Protein AF-A0A0R0MB72-F1 (afdb_monomer)

pLDDT: mean 86.93, std 12.51, range [44.41, 97.06]

Solvent-accessible surface area (backbone atoms only — not comparable to full-atom values): 4443 Å² total; per-residue (Å²): 124,69,90,75,44,87,83,62,39,70,47,77,45,75,51,92,89,51,73,38,35,42,35,39,33,47,47,99,85,70,47,78,47,81,47,80,42,45,81,90,36,68,45,75,41,77,85,73,77,43,72,49,54,52,66,80,78,56,78,94,67,83,78,78,77,85,126

Secondary structure (DSSP, 8-state):
-GGG-TT--EEEEE-SSSSEEEEEEE-TTSPEEEEEEETT-EEEEGGGTEEEEGGGG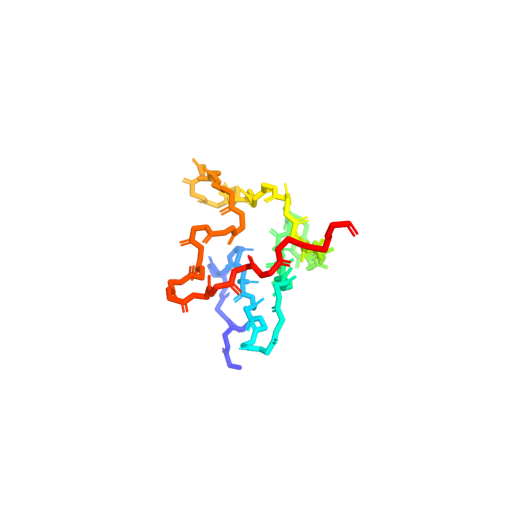-SS-------

Radius of gyration: 13.56 Å; Cα contacts (8 Å, |Δi|>4): 88; chains: 1; bounding box: 30×26×41 Å

Mean predicted aligned error: 5.77 Å

Sequence (67 aa):
MYRRNPSLQDYLLVDAEKIAIDLYRKNDRGNWEIFNYQSGDNIELQSIDLSFPIQSVYEDIVFEELA

Nearest PDB structures (foldseek):
  2yb5-assembly2_F  TM=7.053E-01  e=4.726E-01  Staphylococcus aure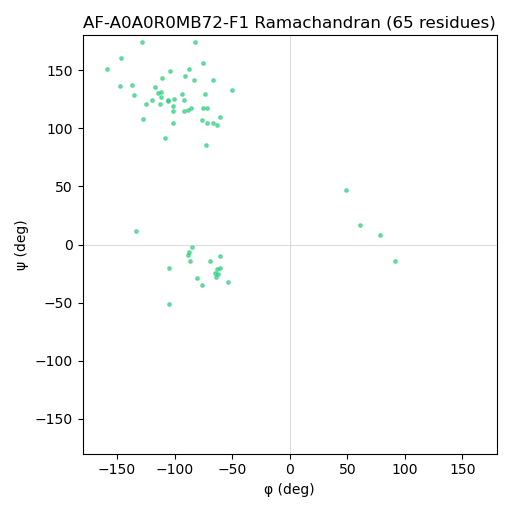us
  6uit-assembly1_A  TM=6.194E-01  e=6.489E-01  HIV-1 M:B_HXB2R
  4ncg-assembly1_A  TM=6.284E-01  e=7.849E-01  HIV-1 M:B_HXB2R
  2wom-assembly1_A  TM=6.238E-01  e=9.494E-01  Human immunodeficiency virus 1
  6iei-assembly1_A-2  TM=4.993E-01  e=5.260E+00  Borreliella burgdorferi B31

Foldseek 3Di:
DVLPPPLDAWDWDADPPFLKIWIWGQDPVRDTDIDIDHQPDWDADPSVRDIGHSCVVDDPDDDPDPD

Structure (mmCIF, N/CA/C/O backbone):
data_AF-A0A0R0MB72-F1
#
_entry.id   AF-A0A0R0MB72-F1
#
loop_
_atom_site.group_PDB
_atom_site.id
_atom_site.type_symbol
_atom_site.label_atom_id
_atom_site.label_alt_id
_atom_site.label_comp_id
_atom_site.label_asym_id
_atom_site.label_entity_id
_atom_site.label_seq_id
_atom_site.pdbx_PDB_ins_code
_atom_site.Cartn_x
_atom_site.Cartn_y
_atom_site.Cartn_z
_atom_site.occupancy
_atom_site.B_iso_or_equiv
_atom_site.auth_seq_id
_atom_site.auth_comp_id
_atom_site.auth_asym_id
_atom_site.auth_atom_id
_atom_site.pdbx_PDB_model_num
ATOM 1 N N . MET A 1 1 ? -0.429 -17.647 -6.074 1.00 63.16 1 MET A N 1
ATOM 2 C CA . MET A 1 1 ? -1.031 -17.584 -7.424 1.00 63.16 1 MET A CA 1
ATOM 3 C C . MET A 1 1 ? -0.962 -16.180 -8.044 1.00 63.16 1 MET A C 1
ATOM 5 O O . MET A 1 1 ? -0.769 -16.112 -9.244 1.00 63.16 1 MET A O 1
ATOM 9 N N . TYR A 1 2 ? -0.943 -15.076 -7.282 1.00 65.81 2 TYR A N 1
ATOM 10 C CA . TYR A 1 2 ? -0.833 -13.713 -7.851 1.00 65.81 2 TYR A CA 1
ATOM 11 C C . TYR A 1 2 ? 0.567 -13.298 -8.344 1.00 65.81 2 TYR A C 1
ATOM 13 O O . TYR A 1 2 ? 0.688 -12.685 -9.398 1.00 65.81 2 TYR A O 1
ATOM 21 N N . ARG A 1 3 ? 1.642 -13.751 -7.680 1.00 61.78 3 ARG A N 1
ATOM 22 C CA . ARG A 1 3 ? 3.046 -13.467 -8.069 1.00 61.78 3 ARG A CA 1
ATOM 23 C C . ARG A 1 3 ? 3.465 -13.973 -9.463 1.00 61.78 3 ARG A C 1
ATOM 25 O O . ARG A 1 3 ? 4.559 -13.661 -9.915 1.00 61.78 3 ARG A O 1
ATOM 32 N N . ARG A 1 4 ? 2.635 -14.790 -10.125 1.00 72.12 4 ARG A N 1
ATOM 33 C CA . ARG A 1 4 ? 2.891 -15.301 -11.484 1.00 72.12 4 ARG A CA 1
ATOM 34 C C . ARG A 1 4 ? 2.365 -14.374 -12.584 1.00 72.12 4 ARG A C 1
ATOM 36 O O . ARG A 1 4 ? 2.662 -14.626 -13.746 1.00 72.12 4 ARG A O 1
ATOM 43 N N . ASN A 1 5 ? 1.600 -13.335 -12.242 1.00 80.69 5 ASN A N 1
ATOM 44 C CA . ASN A 1 5 ? 1.164 -12.340 -13.214 1.00 80.69 5 ASN A CA 1
ATOM 45 C C . ASN A 1 5 ? 2.351 -11.416 -13.563 1.00 80.69 5 ASN A C 1
ATOM 47 O O . ASN A 1 5 ? 2.849 -10.725 -12.673 1.00 80.69 5 ASN A O 1
ATOM 51 N N . PRO A 1 6 ? 2.817 -11.387 -14.827 1.00 79.69 6 PRO A N 1
ATOM 52 C CA . PRO A 1 6 ? 3.960 -10.566 -15.222 1.00 79.69 6 PRO A CA 1
ATOM 53 C C . PRO A 1 6 ? 3.698 -9.060 -15.090 1.00 79.69 6 PRO A C 1
ATOM 55 O O . PRO A 1 6 ? 4.659 -8.313 -14.910 1.00 79.69 6 PRO A O 1
ATOM 58 N N . SER A 1 7 ? 2.430 -8.640 -15.137 1.00 85.31 7 SER A N 1
ATOM 59 C CA . SER A 1 7 ? 1.993 -7.244 -15.041 1.00 85.31 7 SER A CA 1
ATOM 60 C C . SER A 1 7 ? 1.773 -6.761 -13.604 1.00 85.31 7 SER A C 1
ATOM 62 O O . SER A 1 7 ? 1.499 -5.583 -13.409 1.00 85.31 7 SER A O 1
ATOM 64 N N . LEU A 1 8 ? 1.866 -7.641 -12.599 1.00 88.88 8 LEU A N 1
ATOM 65 C CA . LEU A 1 8 ? 1.714 -7.242 -11.199 1.00 88.88 8 LEU A CA 1
ATOM 66 C C . LEU A 1 8 ? 2.943 -6.439 -10.751 1.00 88.88 8 LEU A C 1
ATOM 68 O O . LEU A 1 8 ? 4.056 -6.971 -10.752 1.00 88.88 8 LEU A O 1
ATOM 72 N N . GLN A 1 9 ? 2.721 -5.179 -10.379 1.00 90.75 9 GLN A N 1
ATOM 73 C CA . GLN A 1 9 ? 3.764 -4.257 -9.923 1.00 90.75 9 GLN A CA 1
ATOM 74 C C . GLN A 1 9 ? 3.716 -4.047 -8.410 1.00 90.75 9 GLN A C 1
ATOM 76 O O . GLN A 1 9 ? 4.723 -4.264 -7.748 1.00 90.75 9 GLN A O 1
ATOM 81 N N . ASP A 1 10 ? 2.544 -3.722 -7.864 1.00 92.19 10 ASP A N 1
ATOM 82 C CA . ASP A 1 10 ? 2.324 -3.559 -6.427 1.00 92.19 10 ASP A CA 1
ATOM 83 C C . ASP A 1 10 ? 1.359 -4.643 -5.918 1.00 92.19 10 ASP A C 1
ATOM 85 O O . ASP A 1 10 ? 0.293 -4.874 -6.496 1.00 92.19 10 ASP A O 1
ATOM 89 N N . TYR A 1 11 ? 1.735 -5.332 -4.842 1.00 92.88 11 TYR A N 1
ATOM 90 C CA . TYR A 1 11 ? 0.904 -6.318 -4.154 1.00 92.88 11 TYR A CA 1
ATOM 91 C C . TYR A 1 11 ? 0.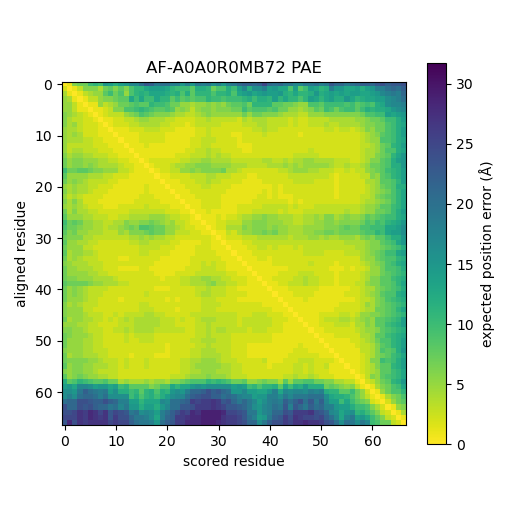833 -5.989 -2.668 1.00 92.88 11 TYR A C 1
ATOM 93 O O . TYR A 1 11 ? 1.807 -6.160 -1.937 1.00 92.88 11 TYR A O 1
ATOM 101 N N . LEU A 1 12 ? -0.335 -5.512 -2.250 1.00 93.69 12 LEU A N 1
ATOM 102 C CA . LEU A 1 12 ? -0.608 -5.080 -0.889 1.00 93.69 12 LEU A CA 1
ATOM 103 C C . LEU A 1 12 ? -1.208 -6.241 -0.076 1.00 93.69 12 LEU A C 1
ATOM 105 O O . LEU A 1 12 ? -2.173 -6.870 -0.516 1.00 93.69 12 LEU A O 1
ATOM 109 N N . LEU A 1 13 ? -0.652 -6.522 1.100 1.00 94.50 13 LEU A N 1
ATOM 110 C CA . LEU A 1 13 ? -1.209 -7.436 2.095 1.00 94.50 13 LEU A CA 1
ATOM 111 C C . LEU A 1 13 ? -1.624 -6.639 3.326 1.00 94.50 13 LEU A C 1
ATOM 113 O O . LEU A 1 13 ? -0.788 -5.987 3.941 1.00 94.50 13 LEU A O 1
ATOM 117 N N . VAL A 1 14 ? -2.903 -6.719 3.677 1.00 94.62 14 VAL A N 1
ATOM 118 C CA . VAL A 1 14 ? -3.479 -6.038 4.839 1.00 94.62 14 VAL A CA 1
ATOM 119 C C . VAL A 1 14 ? -3.616 -7.040 5.976 1.00 94.62 14 VAL A C 1
ATOM 121 O O . VAL A 1 14 ? -4.217 -8.100 5.784 1.00 94.62 14 VAL A O 1
ATOM 124 N N . ASP A 1 15 ? -3.040 -6.72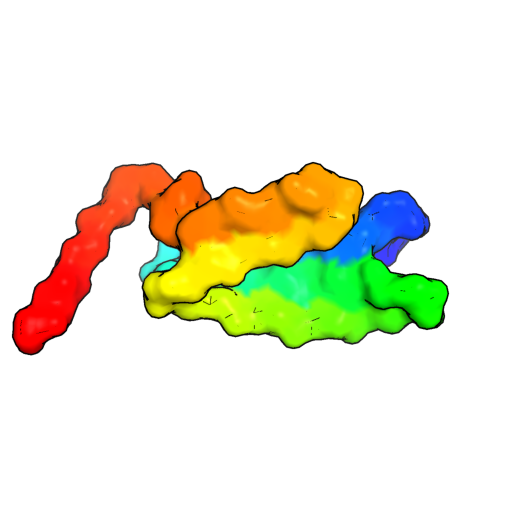6 7.133 1.00 93.12 15 ASP A N 1
ATOM 125 C CA . ASP A 1 15 ? -3.260 -7.496 8.353 1.00 93.12 15 ASP A CA 1
ATOM 126 C C . ASP A 1 15 ? -4.666 -7.191 8.890 1.00 93.12 15 ASP A C 1
ATOM 128 O O . ASP A 1 15 ? -5.070 -6.039 8.981 1.00 93.12 15 ASP A O 1
ATOM 132 N N . ALA A 1 16 ? -5.450 -8.224 9.192 1.00 89.00 16 ALA A N 1
ATOM 133 C CA . ALA A 1 16 ? -6.835 -8.056 9.632 1.00 89.00 16 ALA A CA 1
ATOM 134 C C . ALA A 1 16 ? -6.971 -7.843 11.151 1.00 89.00 16 ALA A 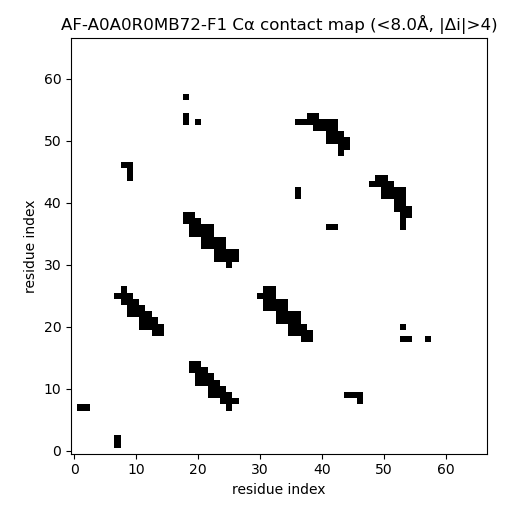C 1
ATOM 136 O O . ALA A 1 16 ? -8.043 -7.460 11.614 1.00 89.00 16 ALA A O 1
ATOM 137 N N . GLU A 1 17 ? -5.922 -8.121 11.930 1.00 88.19 17 GLU A N 1
ATOM 138 C CA . GLU A 1 17 ? -5.949 -8.087 13.398 1.00 88.19 17 GLU A CA 1
ATOM 139 C C . GLU A 1 17 ? -5.250 -6.848 13.972 1.00 88.19 17 GLU A C 1
ATOM 141 O O . GLU A 1 17 ? -5.497 -6.467 15.117 1.00 88.19 17 GLU A O 1
ATOM 146 N N . LYS A 1 18 ? -4.377 -6.203 13.192 1.00 89.25 18 LYS A N 1
ATOM 147 C CA . LYS A 1 18 ? -3.646 -4.990 13.586 1.00 89.25 18 LYS A CA 1
ATOM 148 C C . LYS A 1 18 ? -3.416 -4.066 12.395 1.00 89.25 18 LYS A C 1
ATOM 150 O O . LYS A 1 18 ? -3.401 -4.506 11.255 1.00 89.25 18 LYS A O 1
ATOM 155 N N . ILE A 1 19 ? -3.135 -2.791 12.670 1.00 91.06 19 ILE A N 1
ATOM 156 C CA . ILE A 1 19 ? -2.759 -1.811 11.639 1.00 91.06 19 ILE A CA 1
ATOM 157 C C . ILE A 1 19 ? -1.340 -2.109 11.156 1.00 91.06 19 ILE A C 1
ATOM 159 O O . ILE A 1 19 ? -0.358 -1.562 11.665 1.00 91.06 19 ILE A O 1
ATOM 163 N N . ALA A 1 20 ? -1.239 -3.006 10.187 1.00 95.00 20 ALA A N 1
ATOM 164 C CA . ALA A 1 20 ? 0.003 -3.343 9.519 1.00 95.00 20 ALA A CA 1
ATOM 165 C C . ALA A 1 20 ? -0.279 -3.704 8.063 1.00 95.00 20 ALA A C 1
ATOM 167 O O . ALA A 1 20 ? -1.243 -4.409 7.763 1.00 95.00 20 ALA A O 1
ATOM 168 N N . ILE A 1 21 ? 0.545 -3.201 7.151 1.00 96.69 21 ILE A N 1
ATOM 169 C CA . ILE A 1 21 ? 0.415 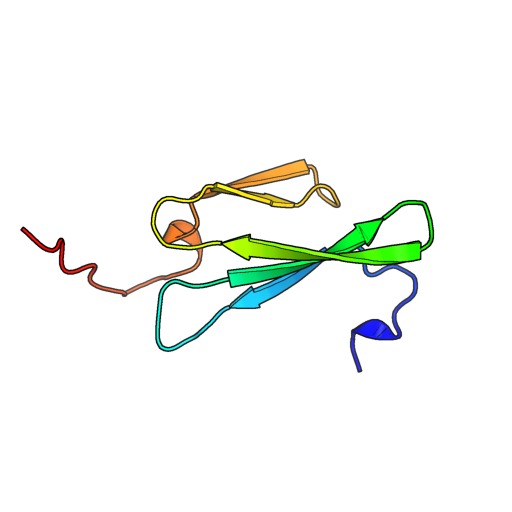-3.501 5.727 1.00 96.69 21 ILE A CA 1
ATOM 170 C C . ILE A 1 21 ? 1.786 -3.806 5.139 1.00 96.69 21 ILE A C 1
ATOM 172 O O . ILE A 1 21 ? 2.704 -2.999 5.260 1.00 96.69 21 ILE A O 1
ATOM 176 N N . ASP A 1 22 ? 1.893 -4.932 4.437 1.00 97.06 22 ASP A N 1
ATOM 177 C CA . ASP A 1 22 ? 3.085 -5.286 3.671 1.00 97.06 22 ASP A CA 1
ATOM 178 C C . ASP A 1 22 ? 2.839 -5.005 2.189 1.00 97.06 22 ASP A C 1
ATOM 180 O O . ASP A 1 22 ? 1.968 -5.607 1.553 1.00 97.06 22 ASP A O 1
ATOM 184 N N . LEU A 1 23 ? 3.640 -4.120 1.607 1.00 96.25 23 LEU A N 1
ATOM 185 C CA . LEU A 1 23 ? 3.653 -3.864 0.175 1.00 96.25 23 LEU A CA 1
ATOM 186 C C . LEU A 1 23 ? 4.838 -4.579 -0.464 1.00 96.25 23 LEU A C 1
ATOM 188 O O . LEU A 1 23 ? 5.997 -4.230 -0.244 1.00 96.25 23 LEU A O 1
ATOM 192 N N . TYR A 1 24 ? 4.528 -5.547 -1.318 1.00 94.56 24 TYR A N 1
ATOM 193 C CA . TYR A 1 24 ? 5.491 -6.181 -2.202 1.00 94.56 24 TYR A CA 1
ATOM 194 C C . TYR A 1 24 ? 5.495 -5.422 -3.524 1.00 94.56 24 TYR A C 1
ATOM 196 O O . TYR A 1 24 ? 4.501 -5.447 -4.252 1.00 94.56 24 TYR A O 1
ATOM 204 N N . ARG A 1 25 ? 6.614 -4.781 -3.853 1.00 93.38 25 ARG A N 1
ATOM 205 C CA . ARG A 1 25 ? 6.791 -4.026 -5.096 1.00 93.38 25 ARG A CA 1
ATOM 206 C C . ARG A 1 25 ? 7.791 -4.706 -6.004 1.00 93.38 25 ARG A C 1
ATOM 208 O O . ARG A 1 25 ? 8.896 -5.035 -5.584 1.00 93.38 25 ARG A O 1
ATOM 215 N N . LYS A 1 26 ? 7.429 -4.874 -7.268 1.00 9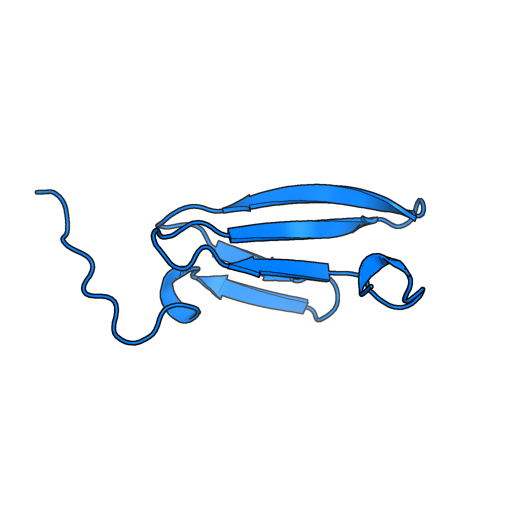1.69 26 LYS A N 1
ATOM 216 C CA . LYS A 1 26 ? 8.355 -5.301 -8.308 1.00 91.69 26 LYS A CA 1
ATOM 217 C C . LYS A 1 26 ? 9.073 -4.079 -8.876 1.00 91.69 26 LYS A C 1
ATOM 219 O O . LYS A 1 26 ? 8.430 -3.212 -9.455 1.00 91.69 26 LYS A O 1
ATOM 224 N N . ASN A 1 27 ? 10.391 -4.020 -8.723 1.00 88.62 27 ASN A N 1
ATOM 225 C CA . ASN A 1 27 ? 11.202 -2.938 -9.281 1.00 88.62 27 ASN A CA 1
ATOM 226 C C . ASN A 1 27 ? 11.539 -3.169 -10.767 1.00 88.62 27 ASN A C 1
ATOM 228 O O . ASN A 1 27 ? 11.287 -4.242 -11.323 1.00 88.62 27 ASN A O 1
ATOM 232 N N . ASP A 1 28 ? 12.184 -2.185 -11.400 1.00 86.56 28 ASP A N 1
ATOM 233 C CA . ASP A 1 28 ? 12.577 -2.225 -12.821 1.00 86.56 28 ASP A CA 1
ATOM 234 C C . ASP A 1 28 ? 13.533 -3.377 -13.170 1.00 86.56 28 ASP A C 1
ATOM 236 O O . ASP A 1 28 ? 13.646 -3.791 -14.324 1.00 86.56 28 ASP A O 1
ATOM 240 N N . ARG A 1 29 ? 14.222 -3.932 -12.167 1.00 88.38 29 ARG A N 1
ATOM 241 C CA . ARG A 1 29 ? 15.097 -5.105 -12.313 1.00 88.38 29 ARG A CA 1
ATOM 242 C C . ARG A 1 29 ? 14.336 -6.428 -12.208 1.00 88.38 29 ARG A C 1
ATOM 244 O O . ARG A 1 29 ? 14.940 -7.489 -12.339 1.00 88.38 29 ARG A O 1
ATOM 251 N N . GLY A 1 30 ? 13.026 -6.378 -11.969 1.00 85.62 30 GLY A N 1
ATOM 252 C CA . GLY A 1 30 ? 12.158 -7.536 -11.786 1.00 85.62 30 GLY A CA 1
ATOM 253 C C . GLY A 1 30 ? 12.245 -8.181 -10.402 1.00 85.62 30 GLY A C 1
ATOM 254 O O . GLY A 1 30 ? 11.658 -9.248 -10.209 1.00 85.62 30 GLY A O 1
ATOM 255 N N . ASN A 1 31 ? 12.945 -7.554 -9.453 1.00 89.69 31 ASN A N 1
ATOM 256 C CA . ASN A 1 31 ? 13.071 -8.035 -8.082 1.00 89.69 31 ASN A CA 1
ATOM 257 C C . ASN A 1 31 ? 11.913 -7.522 -7.226 1.00 89.69 31 ASN A C 1
ATOM 259 O O . ASN A 1 31 ? 11.384 -6.442 -7.477 1.00 89.69 31 ASN A O 1
ATOM 263 N N . TRP A 1 32 ? 11.555 -8.294 -6.202 1.00 90.62 32 TRP A N 1
ATOM 264 C CA . TRP A 1 32 ? 10.553 -7.896 -5.220 1.00 90.62 32 TRP A CA 1
ATOM 265 C C . TRP A 1 32 ? 11.216 -7.207 -4.028 1.00 90.62 32 TRP A C 1
ATOM 267 O O . TRP A 1 32 ? 12.089 -7.787 -3.384 1.00 90.62 32 TRP A O 1
ATOM 277 N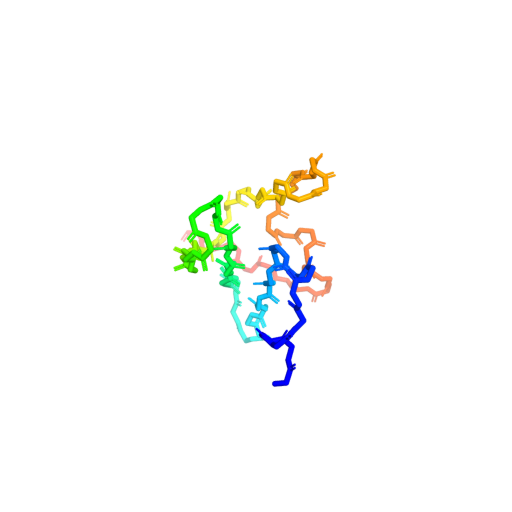 N . GLU A 1 33 ? 10.771 -5.995 -3.740 1.00 93.81 33 GLU A N 1
ATOM 278 C CA . GLU A 1 33 ? 11.077 -5.220 -2.541 1.00 93.81 33 GLU A CA 1
ATOM 279 C C . GLU A 1 33 ? 9.872 -5.264 -1.599 1.00 93.81 33 GLU A C 1
ATOM 281 O O . GLU A 1 33 ? 8.736 -5.405 -2.054 1.00 93.81 33 GLU A O 1
ATOM 286 N N . ILE A 1 34 ? 10.125 -5.189 -0.292 1.00 94.69 34 ILE A N 1
ATOM 287 C CA . ILE A 1 34 ? 9.083 -5.236 0.739 1.00 94.69 34 ILE A CA 1
ATOM 288 C C . ILE A 1 34 ? 9.143 -3.942 1.538 1.00 94.69 34 ILE A C 1
ATOM 290 O O . ILE A 1 34 ? 10.185 -3.612 2.108 1.00 94.69 34 ILE A O 1
ATOM 294 N N . PHE A 1 35 ? 8.014 -3.249 1.600 1.00 96.06 35 PHE A N 1
ATOM 295 C CA . PHE A 1 35 ? 7.793 -2.087 2.448 1.00 96.06 35 PHE A CA 1
ATOM 296 C C . PHE A 1 35 ? 6.771 -2.477 3.511 1.00 96.06 35 PHE A C 1
ATOM 298 O O . PHE A 1 35 ? 5.709 -2.997 3.174 1.00 96.06 35 PHE A O 1
ATOM 305 N N . ASN A 1 36 ? 7.110 -2.263 4.780 1.00 97.00 36 ASN A N 1
ATOM 306 C CA . ASN A 1 36 ? 6.229 -2.567 5.903 1.00 97.00 36 ASN A CA 1
ATOM 307 C C . ASN A 1 36 ? 5.702 -1.238 6.434 1.00 97.00 36 ASN A C 1
ATOM 309 O O . ASN A 1 36 ? 6.502 -0.365 6.776 1.00 97.00 36 ASN A O 1
ATOM 313 N N . TYR A 1 37 ? 4.386 -1.109 6.491 1.00 96.94 37 TYR A N 1
ATOM 314 C CA . TYR A 1 37 ? 3.691 0.071 6.979 1.00 96.94 37 TYR A CA 1
ATOM 315 C C . TYR A 1 37 ? 2.999 -0.236 8.304 1.00 96.94 37 TYR A C 1
ATOM 317 O O . TYR A 1 37 ? 2.457 -1.326 8.501 1.00 96.94 37 TYR A O 1
ATOM 325 N N . GLN A 1 38 ? 2.991 0.748 9.191 1.00 95.38 38 GLN A N 1
ATOM 326 C CA . GLN A 1 38 ? 2.363 0.728 10.508 1.00 95.38 38 GLN A CA 1
ATOM 327 C C . GLN A 1 38 ? 1.450 1.945 10.687 1.00 95.38 38 GLN A C 1
ATOM 329 O O . GLN A 1 38 ? 1.388 2.835 9.840 1.00 95.38 38 GLN A O 1
ATOM 334 N N . SER A 1 39 ? 0.716 1.983 11.800 1.00 93.00 39 SER A N 1
ATOM 335 C CA . SER A 1 39 ? -0.166 3.109 12.126 1.00 93.00 39 SER A CA 1
ATOM 336 C C . SER A 1 39 ? 0.550 4.459 12.018 1.00 93.00 39 SER A C 1
ATOM 338 O O . SER A 1 39 ? 1.653 4.625 12.535 1.00 93.00 39 SER A O 1
ATOM 340 N N . GLY A 1 40 ? -0.096 5.423 11.359 1.00 93.00 40 GLY A N 1
ATOM 341 C CA . GLY A 1 40 ? 0.462 6.752 11.098 1.00 93.00 40 GLY A CA 1
ATOM 342 C C . GLY A 1 40 ? 1.210 6.876 9.770 1.00 93.00 40 GLY A C 1
ATOM 343 O O . GLY A 1 40 ? 1.425 7.999 9.318 1.00 93.00 40 GLY A O 1
ATOM 344 N N . ASP A 1 41 ? 1.552 5.763 9.119 1.00 96.38 41 ASP A N 1
ATOM 345 C CA . ASP A 1 41 ? 2.254 5.808 7.843 1.00 96.38 41 ASP A CA 1
ATOM 346 C C . ASP A 1 41 ? 1.341 6.198 6.674 1.00 96.38 41 ASP A C 1
ATOM 348 O O . ASP A 1 41 ? 0.125 5.982 6.662 1.00 96.38 41 ASP A O 1
ATOM 352 N N . ASN A 1 42 ? 1.978 6.732 5.638 1.00 96.44 42 ASN A N 1
ATOM 353 C CA . ASN A 1 42 ? 1.357 7.037 4.363 1.00 96.44 42 ASN A CA 1
ATOM 354 C C . ASN A 1 42 ? 1.811 6.005 3.323 1.00 96.44 42 ASN A C 1
ATOM 356 O O . ASN A 1 42 ? 3.009 5.811 3.106 1.00 96.44 42 ASN A O 1
ATOM 360 N N . ILE A 1 43 ? 0.854 5.323 2.700 1.00 96.50 43 ILE A N 1
ATOM 361 C CA . ILE A 1 43 ? 1.115 4.285 1.703 1.00 96.50 43 ILE A CA 1
ATOM 362 C C . ILE A 1 43 ? 1.333 4.949 0.351 1.00 96.50 43 ILE A C 1
ATOM 364 O O . ILE A 1 43 ? 0.645 5.904 -0.013 1.00 96.50 43 ILE A O 1
ATOM 368 N N . GLU A 1 44 ? 2.280 4.416 -0.415 1.00 96.62 44 GLU A N 1
ATOM 369 C CA . GLU A 1 44 ? 2.571 4.866 -1.771 1.00 96.62 44 GLU A CA 1
ATOM 370 C C . GLU A 1 44 ? 2.491 3.687 -2.735 1.00 96.62 44 GLU A C 1
ATOM 372 O O . GLU A 1 44 ? 3.249 2.723 -2.616 1.00 96.62 44 GLU A O 1
ATOM 377 N N . LEU A 1 45 ? 1.604 3.780 -3.724 1.00 95.00 45 LEU A N 1
ATOM 378 C CA . LEU A 1 45 ? 1.454 2.835 -4.827 1.00 95.00 45 LEU A CA 1
ATOM 379 C C . LEU A 1 45 ? 1.963 3.479 -6.118 1.00 95.00 45 LEU A C 1
ATOM 381 O O . LEU A 1 45 ? 1.222 4.146 -6.840 1.00 95.00 45 LEU A O 1
ATOM 385 N N . GLN A 1 46 ? 3.247 3.271 -6.412 1.00 91.75 46 GLN A N 1
ATOM 386 C CA . GLN A 1 46 ? 3.915 3.852 -7.580 1.00 91.75 46 GLN A CA 1
ATOM 387 C C . GLN A 1 46 ? 3.339 3.350 -8.906 1.00 91.75 46 GLN A C 1
ATOM 389 O O . GLN A 1 46 ? 3.362 4.080 -9.891 1.00 91.75 46 GLN A O 1
ATOM 394 N N . SER A 1 47 ? 2.783 2.135 -8.937 1.00 90.56 47 SER A N 1
ATOM 395 C CA . SER A 1 47 ? 2.195 1.571 -10.158 1.00 90.56 47 SER A CA 1
ATOM 396 C C . SER A 1 47 ? 0.991 2.354 -10.694 1.00 90.56 47 SER A C 1
ATOM 398 O O . SER A 1 47 ? 0.661 2.231 -11.874 1.00 90.56 47 SER A O 1
ATOM 400 N N . ILE A 1 48 ? 0.340 3.153 -9.843 1.00 93.50 48 ILE A N 1
ATOM 401 C CA . ILE A 1 48 ? -0.868 3.923 -10.169 1.00 93.50 48 ILE A CA 1
ATOM 402 C C . ILE A 1 48 ? -0.805 5.382 -9.697 1.00 93.50 48 ILE A C 1
ATOM 404 O O . ILE A 1 48 ? -1.832 6.053 -9.711 1.00 93.50 48 ILE A O 1
ATOM 408 N N . ASP A 1 49 ? 0.372 5.858 -9.279 1.00 95.25 49 ASP A N 1
ATOM 409 C CA . ASP A 1 49 ? 0.585 7.213 -8.747 1.00 95.25 49 ASP A CA 1
ATOM 410 C C . ASP A 1 49 ? -0.440 7.601 -7.663 1.00 95.25 49 ASP A C 1
ATOM 412 O O . ASP A 1 49 ? -1.075 8.655 -7.698 1.00 95.25 49 ASP A O 1
ATOM 416 N N . LEU A 1 50 ? -0.658 6.687 -6.712 1.00 96.06 50 LEU A N 1
ATOM 417 C CA . LEU A 1 50 ? -1.622 6.867 -5.633 1.00 96.06 50 LEU A CA 1
ATOM 418 C C . LEU A 1 50 ? -0.912 6.880 -4.284 1.00 96.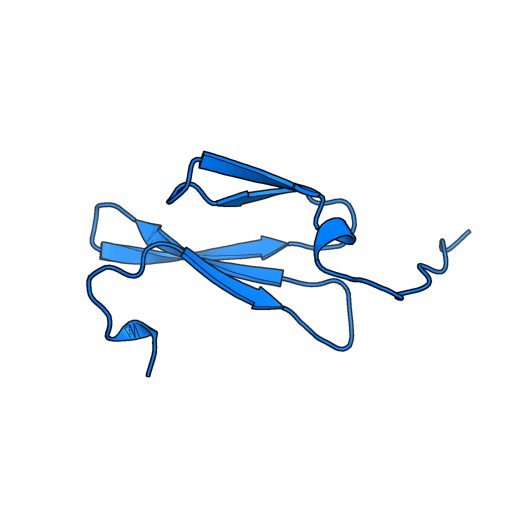06 50 LEU A C 1
ATOM 420 O O . LEU A 1 50 ? -0.092 6.010 -3.989 1.00 96.06 50 LEU A O 1
ATOM 424 N N . SER A 1 51 ? -1.293 7.830 -3.436 1.00 96.88 51 SER A N 1
ATOM 425 C CA . SER A 1 51 ? -0.822 7.906 -2.063 1.00 96.88 51 SER A CA 1
ATOM 426 C C . SER A 1 51 ? -1.962 8.234 -1.107 1.00 96.88 51 SER A C 1
ATOM 428 O O . SER A 1 51 ? -2.824 9.053 -1.427 1.00 96.88 51 SER A O 1
ATOM 430 N N . PHE A 1 52 ? -2.000 7.548 0.034 1.00 96.31 52 PHE A N 1
ATOM 431 C CA . PHE A 1 52 ? -3.073 7.673 1.017 1.00 96.31 52 PHE A CA 1
ATOM 432 C C . PHE A 1 52 ? -2.623 7.198 2.409 1.00 96.31 52 PHE A C 1
ATOM 434 O O . PHE A 1 52 ? -1.774 6.306 2.510 1.00 96.31 52 PHE A O 1
ATOM 441 N N . PRO A 1 53 ? -3.203 7.748 3.491 1.00 95.69 53 PRO A N 1
ATOM 442 C CA . PRO A 1 53 ? -2.883 7.323 4.850 1.00 95.69 53 PRO A CA 1
ATOM 443 C C . PRO A 1 53 ? -3.360 5.886 5.095 1.00 95.69 53 PRO A C 1
ATOM 445 O O . PRO A 1 53 ? -4.450 5.508 4.660 1.00 95.69 53 PRO A O 1
ATOM 448 N N . ILE A 1 54 ? -2.576 5.084 5.824 1.00 94.56 54 ILE A N 1
ATOM 449 C CA . ILE A 1 54 ? -2.889 3.668 6.102 1.00 94.56 54 ILE A CA 1
ATOM 450 C C . ILE A 1 54 ? -4.285 3.467 6.708 1.00 94.56 54 ILE A C 1
ATOM 452 O O . ILE A 1 54 ? -4.954 2.473 6.428 1.00 94.56 54 ILE A O 1
ATOM 456 N N . GLN A 1 55 ? -4.760 4.434 7.489 1.00 91.19 55 GLN A N 1
ATOM 457 C CA . GLN A 1 55 ? -6.064 4.414 8.142 1.00 91.19 55 GLN A CA 1
ATOM 458 C C . GLN A 1 55 ? -7.224 4.373 7.139 1.00 91.19 55 GLN A C 1
ATOM 460 O O . GLN A 1 55 ? -8.277 3.851 7.473 1.00 91.19 55 GLN A O 1
ATOM 465 N N . SER A 1 56 ? -7.042 4.851 5.903 1.00 91.69 56 SER A N 1
ATOM 466 C CA . SER A 1 56 ? -8.085 4.790 4.870 1.00 91.69 56 SER A CA 1
ATOM 467 C C . SER A 1 56 ? -8.384 3.372 4.371 1.00 91.69 56 SER A C 1
ATOM 469 O O . SER A 1 56 ? -9.395 3.178 3.703 1.00 91.69 56 SER A O 1
ATOM 471 N N . VAL A 1 57 ? -7.526 2.387 4.663 1.00 92.12 57 VAL A N 1
ATOM 472 C CA . VAL A 1 57 ? -7.762 0.969 4.322 1.00 92.12 57 VAL A CA 1
ATOM 473 C C . VAL A 1 57 ? -8.699 0.296 5.320 1.00 92.12 57 VAL A C 1
ATOM 475 O O . VAL A 1 57 ? -9.395 -0.654 4.972 1.00 92.12 57 VAL A O 1
ATOM 478 N N . TYR A 1 58 ? -8.700 0.776 6.560 1.00 89.56 58 TYR A N 1
ATOM 479 C CA . TYR A 1 58 ? -9.406 0.164 7.672 1.00 89.56 58 TYR A CA 1
ATOM 480 C C . TYR A 1 58 ? -10.699 0.934 7.943 1.00 89.56 58 TYR A C 1
ATOM 482 O O . TYR A 1 58 ? -10.676 2.024 8.508 1.00 89.56 58 TYR A O 1
ATOM 490 N N . GLU A 1 59 ? -11.831 0.362 7.541 1.00 81.88 59 GLU A N 1
ATOM 491 C CA . GLU A 1 59 ? -13.163 0.870 7.883 1.00 81.88 59 GLU A CA 1
ATOM 492 C C . GLU A 1 59 ? -13.651 0.209 9.183 1.00 81.88 59 GLU A C 1
ATOM 494 O O . GLU A 1 59 ? -13.323 -0.946 9.456 1.00 81.88 59 GLU A O 1
ATOM 499 N N . ASP A 1 60 ? -14.393 0.950 10.009 1.00 72.31 60 ASP A N 1
ATOM 500 C CA . ASP A 1 60 ? -14.977 0.480 11.278 1.00 72.31 60 ASP A CA 1
ATOM 501 C C . ASP A 1 60 ? -13.989 -0.008 12.359 1.00 72.31 60 ASP A C 1
ATOM 503 O O . ASP A 1 60 ? -14.388 -0.640 13.340 1.00 72.31 60 ASP A O 1
ATOM 507 N N . ILE A 1 61 ? -12.701 0.333 12.248 1.00 69.69 61 ILE A N 1
ATOM 508 C CA . ILE A 1 61 ? -11.732 0.112 13.327 1.00 69.69 61 ILE A CA 1
ATOM 509 C C . ILE A 1 61 ? -11.721 1.327 14.256 1.00 69.69 61 ILE A C 1
ATOM 511 O O . ILE A 1 61 ? -11.330 2.428 13.871 1.00 69.69 61 ILE A O 1
ATOM 515 N N . VAL A 1 62 ? -12.133 1.122 15.510 1.00 64.75 62 VAL A N 1
ATOM 516 C CA . VAL A 1 62 ? -11.951 2.118 16.571 1.00 64.75 62 VAL A CA 1
ATOM 517 C C . VAL A 1 62 ? -10.489 2.081 16.997 1.00 64.75 62 VAL A C 1
ATOM 519 O O . VAL A 1 62 ? -10.038 1.138 17.645 1.00 64.75 62 VAL A O 1
ATOM 522 N N . PHE A 1 63 ? -9.741 3.109 16.613 1.00 64.25 63 PHE A N 1
ATOM 523 C CA . PHE A 1 63 ? -8.387 3.319 17.100 1.00 64.25 63 PHE A CA 1
ATOM 524 C C . PHE A 1 63 ? -8.470 3.776 18.558 1.00 64.25 63 PHE A C 1
ATOM 526 O O . PHE A 1 63 ? -8.833 4.919 18.830 1.00 64.25 63 PHE A O 1
ATOM 533 N N . GLU A 1 64 ? -8.172 2.894 19.512 1.00 61.31 64 GLU A N 1
ATOM 534 C CA . GLU A 1 64 ? -7.868 3.355 20.866 1.00 61.31 64 GLU A CA 1
ATOM 535 C C . GLU A 1 64 ? -6.548 4.133 20.796 1.00 61.31 64 GLU A C 1
ATOM 537 O O . GLU A 1 64 ? -5.474 3.554 20.623 1.00 61.31 64 GLU A O 1
ATOM 542 N N . GLU A 1 65 ? -6.626 5.464 20.868 1.00 54.59 65 GLU A N 1
ATOM 543 C CA . GLU A 1 65 ? -5.453 6.289 21.143 1.00 54.59 65 GLU A CA 1
ATOM 544 C C . GLU A 1 65 ? -4.919 5.871 22.515 1.00 54.59 65 GLU A C 1
ATOM 546 O O . GLU A 1 65 ? -5.558 6.100 23.544 1.00 54.59 65 GLU A O 1
ATOM 551 N N . LEU A 1 66 ? -3.757 5.214 22.532 1.00 54.19 66 LEU A N 1
ATOM 552 C CA . LEU A 1 66 ? -3.003 5.021 23.763 1.00 54.19 66 LEU A CA 1
ATOM 553 C C . LEU A 1 66 ? -2.603 6.412 24.271 1.00 54.19 66 LEU A C 1
ATOM 555 O O . LEU A 1 66 ? -1.714 7.051 23.706 1.00 54.19 66 LEU A O 1
ATOM 559 N N . ALA A 1 67 ? -3.334 6.869 25.289 1.00 44.41 67 ALA A N 1
ATOM 560 C CA . ALA A 1 67 ? -3.057 8.070 26.069 1.00 44.41 67 ALA A CA 1
ATOM 561 C C . ALA A 1 67 ? -1.721 7.983 26.822 1.00 44.41 67 ALA A C 1
ATOM 563 O O . ALA A 1 67 ? -1.345 6.865 27.250 1.00 44.41 67 ALA A O 1
#